Protein AF-A0A060UNV7-F1 (afdb_monomer_lite)

Sequence (120 aa):
MSKVFWTAQKTEGLTYAQCWARTRREFFESQDADPQRAAMALEMIGNLYAVEADICEQGLKGAKKQDVRLTKAKPLVEAFFTWVVDTGLLPSNPLSKALVYAHKRRAGLEVFMSDADVPI

Structure (mmCIF, N/CA/C/O backbone):
data_AF-A0A060UNV7-F1
#
_entry.id   AF-A0A060UNV7-F1
#
loop_
_atom_site.group_PDB
_atom_site.id
_atom_site.type_symbol
_atom_site.label_atom_id
_atom_site.label_alt_id
_atom_site.label_comp_id
_atom_site.label_asym_id
_atom_site.label_entity_id
_atom_site.label_seq_id
_atom_site.pdbx_PDB_ins_code
_atom_site.Cartn_x
_atom_site.Cartn_y
_atom_site.Cartn_z
_atom_site.occupancy
_atom_site.B_iso_or_equiv
_atom_site.auth_seq_id
_atom_site.auth_comp_id
_atom_site.auth_asym_id
_atom_site.auth_atom_id
_atom_site.pdbx_PDB_model_num
ATOM 1 N N . MET A 1 1 ? 33.759 31.007 17.366 1.00 38.56 1 MET A N 1
ATOM 2 C CA . MET A 1 1 ? 32.789 31.066 16.252 1.00 38.56 1 MET A CA 1
ATOM 3 C C . MET A 1 1 ? 32.327 29.644 15.969 1.00 38.56 1 MET A C 1
ATOM 5 O O . MET A 1 1 ? 33.106 28.855 15.455 1.00 38.56 1 MET A O 1
ATOM 9 N N . SER A 1 2 ? 31.124 29.291 16.423 1.00 37.22 2 SER A N 1
ATOM 10 C CA . SER A 1 2 ? 30.521 27.963 16.237 1.00 37.22 2 SER A CA 1
ATOM 11 C C . SER A 1 2 ? 30.034 27.748 14.806 1.00 37.22 2 SER A C 1
ATOM 13 O O . SER A 1 2 ? 29.567 28.703 14.189 1.00 37.22 2 SER A O 1
ATOM 15 N N . LYS A 1 3 ? 30.084 26.489 14.346 1.00 35.31 3 LYS A N 1
ATOM 16 C CA . LYS A 1 3 ? 29.186 25.811 13.378 1.00 35.31 3 LYS A CA 1
ATOM 17 C C . LYS A 1 3 ? 29.736 24.385 13.181 1.00 35.31 3 LYS A C 1
ATOM 19 O O . LYS A 1 3 ? 30.635 24.172 12.385 1.00 35.31 3 LYS A O 1
ATOM 24 N N . VAL A 1 4 ? 29.544 23.511 14.170 1.00 37.19 4 VAL A N 1
ATOM 25 C CA . VAL A 1 4 ? 28.446 22.524 14.273 1.00 37.19 4 VAL A CA 1
ATOM 26 C C . VAL A 1 4 ? 28.481 21.508 13.127 1.00 37.19 4 VAL A C 1
ATOM 28 O O . VAL A 1 4 ? 28.077 21.782 12.001 1.00 37.19 4 VAL A O 1
ATOM 31 N N . PHE A 1 5 ? 28.991 20.332 13.494 1.00 29.28 5 PHE A N 1
ATOM 32 C CA . PHE A 1 5 ? 28.942 19.056 12.796 1.00 29.28 5 PHE A CA 1
ATOM 33 C C . PHE A 1 5 ? 27.490 18.637 12.530 1.00 29.28 5 PHE A C 1
ATOM 35 O O . PHE A 1 5 ? 26.673 18.661 13.447 1.00 29.28 5 PHE A O 1
ATOM 42 N N . TRP A 1 6 ? 27.188 18.175 11.317 1.00 30.77 6 TRP A N 1
ATOM 43 C CA . TRP A 1 6 ? 25.974 17.402 11.043 1.00 30.77 6 TRP A CA 1
ATOM 44 C C . TRP A 1 6 ? 26.347 15.937 10.825 1.00 30.77 6 TRP A C 1
ATOM 46 O O . TRP A 1 6 ? 26.387 15.435 9.706 1.00 30.77 6 TRP A O 1
ATOM 56 N N . THR A 1 7 ? 26.624 15.234 11.919 1.00 35.47 7 THR A N 1
ATOM 57 C CA . THR A 1 7 ? 26.366 13.795 11.998 1.00 35.47 7 THR A CA 1
ATOM 58 C C . THR A 1 7 ? 24.854 13.652 12.134 1.00 35.47 7 THR A C 1
ATOM 60 O O . THR A 1 7 ? 24.284 14.058 13.146 1.00 35.47 7 THR A O 1
ATOM 63 N N . ALA A 1 8 ? 24.182 13.153 11.096 1.00 37.66 8 ALA A N 1
ATOM 64 C CA . ALA A 1 8 ? 22.742 12.930 11.142 1.00 37.66 8 ALA A CA 1
ATOM 65 C C . ALA A 1 8 ? 22.405 11.965 12.295 1.00 37.66 8 ALA A C 1
ATOM 67 O O . ALA A 1 8 ? 22.867 10.824 12.337 1.00 37.66 8 ALA A O 1
ATOM 68 N N . GLN A 1 9 ? 21.643 12.493 13.250 1.00 40.31 9 GLN A N 1
ATOM 69 C CA . GLN A 1 9 ? 21.178 11.854 14.474 1.00 40.31 9 GLN A CA 1
ATOM 70 C C . GLN A 1 9 ? 20.384 10.575 14.187 1.00 40.31 9 GLN A C 1
ATOM 72 O O . GLN A 1 9 ? 19.426 10.585 13.417 1.00 40.31 9 GLN A O 1
ATOM 77 N N . LYS A 1 10 ? 20.726 9.498 14.902 1.00 43.41 10 LYS A N 1
ATOM 78 C CA . LYS A 1 10 ? 19.754 8.469 15.284 1.00 43.41 10 LYS A CA 1
ATOM 79 C C . LYS A 1 10 ? 18.815 9.100 16.313 1.00 43.41 10 LYS A C 1
ATOM 81 O O . LYS A 1 10 ? 19.254 9.402 17.417 1.00 43.41 10 LYS A O 1
ATOM 86 N N . THR A 1 11 ? 17.554 9.308 15.959 1.00 44.69 11 THR A N 1
ATOM 87 C CA . THR A 1 11 ? 16.494 9.624 16.920 1.00 44.69 11 THR A CA 1
ATOM 88 C C . THR A 1 11 ? 15.863 8.321 17.405 1.00 44.69 11 THR A C 1
ATOM 90 O O . THR A 1 11 ? 15.140 7.641 16.679 1.00 44.69 11 THR A O 1
ATOM 93 N N . GLU A 1 12 ? 16.191 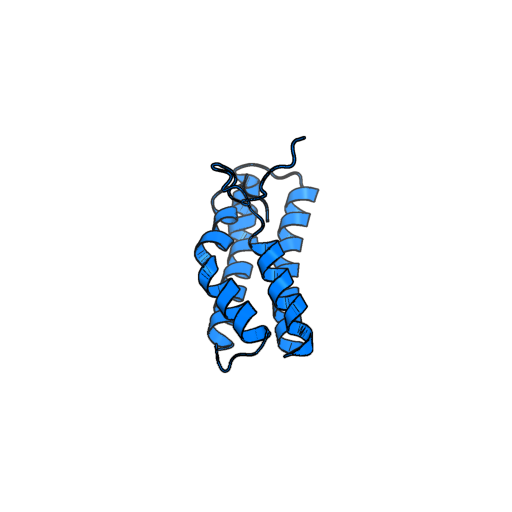7.950 18.640 1.00 46.44 12 GLU A N 1
ATOM 94 C CA . GLU A 1 12 ? 15.525 6.894 19.399 1.00 46.44 12 GLU A CA 1
ATOM 95 C C . GLU A 1 12 ? 14.053 7.280 19.641 1.00 46.44 12 GLU A C 1
ATOM 97 O O . GLU A 1 12 ? 13.767 8.382 20.103 1.00 46.44 12 GLU A O 1
ATOM 102 N N . GLY A 1 13 ? 13.117 6.383 19.310 1.00 36.19 13 GLY A N 1
ATOM 103 C CA . GLY A 1 13 ? 11.709 6.482 19.726 1.00 36.19 13 GLY A CA 1
ATOM 104 C C . GLY A 1 13 ? 10.671 6.861 18.661 1.00 36.19 13 GLY A C 1
ATOM 105 O O . GLY A 1 13 ? 9.486 6.859 18.977 1.00 36.19 13 GLY A O 1
ATOM 106 N N . LEU A 1 14 ? 11.058 7.134 17.408 1.00 39.56 14 LEU A N 1
ATOM 107 C CA . LEU A 1 14 ? 10.104 7.385 16.317 1.00 39.56 14 LEU A CA 1
ATOM 108 C C . LEU A 1 14 ? 10.162 6.255 15.278 1.00 39.56 14 LEU A C 1
ATOM 110 O O . LEU A 1 14 ? 10.980 6.271 14.356 1.00 39.56 14 LEU A O 1
ATOM 114 N N . THR A 1 15 ? 9.284 5.261 15.403 1.00 39.09 15 THR A N 1
ATOM 115 C CA . THR A 1 15 ? 9.036 4.317 14.307 1.00 39.09 15 THR A CA 1
ATOM 116 C C . THR A 1 15 ? 8.315 5.095 13.211 1.00 39.09 15 THR A C 1
ATOM 118 O O . THR A 1 15 ? 7.116 5.336 13.309 1.00 39.09 15 THR A O 1
ATOM 121 N N . TYR A 1 16 ? 9.039 5.569 12.194 1.00 44.69 16 TYR A N 1
ATOM 122 C CA . TYR A 1 16 ? 8.422 6.247 11.054 1.00 44.69 16 TYR A CA 1
ATOM 123 C C . TYR A 1 16 ? 7.424 5.298 10.379 1.00 44.69 16 TYR A C 1
ATOM 125 O O . TYR A 1 16 ? 7.805 4.438 9.586 1.00 44.69 16 TYR A O 1
ATOM 133 N N . ALA A 1 17 ? 6.136 5.496 10.649 1.00 48.78 17 ALA A N 1
ATOM 134 C CA . ALA A 1 17 ? 5.013 4.893 9.939 1.00 48.78 17 ALA A CA 1
ATOM 135 C C . ALA A 1 17 ? 4.840 5.544 8.549 1.00 48.78 17 ALA A C 1
ATOM 137 O O . ALA A 1 17 ? 3.802 6.082 8.192 1.00 48.78 17 ALA A O 1
ATOM 138 N N . GLN A 1 18 ? 5.930 5.556 7.780 1.00 60.03 18 GLN A N 1
ATOM 139 C CA . GLN A 1 18 ? 6.036 6.041 6.401 1.00 60.03 18 GLN A CA 1
ATOM 140 C C . GLN A 1 18 ? 6.437 4.892 5.461 1.00 60.03 18 GLN A C 1
ATOM 142 O O . GLN A 1 18 ? 7.004 5.111 4.390 1.00 60.03 18 GLN A O 1
ATOM 147 N N . CYS A 1 19 ? 6.179 3.641 5.859 1.00 79.06 19 CYS A N 1
ATOM 148 C CA . CYS A 1 19 ? 6.584 2.470 5.090 1.00 79.06 19 CYS A CA 1
ATOM 149 C C . CYS A 1 19 ? 5.800 2.361 3.774 1.00 79.06 19 CYS A C 1
ATOM 151 O O . CYS A 1 19 ? 6.425 2.117 2.742 1.00 79.06 19 CYS A O 1
ATOM 153 N N . TRP A 1 20 ? 4.482 2.604 3.770 1.00 92.62 20 TRP A N 1
ATOM 154 C CA . TRP A 1 20 ? 3.666 2.578 2.546 1.00 92.62 20 TRP A CA 1
ATOM 155 C C . TRP A 1 20 ? 3.922 3.790 1.653 1.00 92.62 20 TRP A C 1
ATOM 157 O O . TRP A 1 20 ? 4.180 3.612 0.465 1.00 92.62 20 TRP A O 1
ATOM 167 N N . ALA A 1 21 ? 3.990 4.998 2.223 1.00 91.06 21 ALA A N 1
ATOM 168 C CA . ALA A 1 21 ? 4.326 6.211 1.477 1.00 91.06 21 ALA A CA 1
ATOM 169 C C . ALA A 1 21 ? 5.691 6.104 0.773 1.00 91.06 21 ALA A C 1
ATOM 171 O O . ALA A 1 21 ? 5.820 6.426 -0.412 1.00 91.06 21 ALA A O 1
ATOM 172 N N . ARG A 1 22 ? 6.715 5.592 1.474 1.00 91.12 22 ARG A N 1
ATOM 173 C CA . ARG A 1 22 ? 8.030 5.363 0.867 1.00 91.12 22 ARG A CA 1
ATOM 174 C C . ARG A 1 22 ? 7.989 4.244 -0.168 1.00 91.12 22 ARG A C 1
ATOM 176 O O . ARG A 1 22 ? 8.551 4.426 -1.239 1.00 91.12 22 ARG A O 1
ATOM 183 N N . THR A 1 23 ? 7.298 3.140 0.108 1.00 93.88 23 THR A N 1
ATOM 184 C CA . THR A 1 23 ? 7.136 2.035 -0.854 1.00 93.88 23 THR A CA 1
ATOM 185 C C . THR A 1 23 ? 6.473 2.519 -2.145 1.00 93.88 23 THR A C 1
ATOM 187 O O . THR A 1 23 ? 6.996 2.269 -3.227 1.00 93.88 23 THR A O 1
ATOM 190 N N . ARG A 1 24 ? 5.398 3.311 -2.049 1.00 95.88 24 ARG A N 1
ATOM 191 C CA . ARG A 1 24 ? 4.731 3.955 -3.190 1.00 95.88 24 ARG A CA 1
ATOM 192 C C . ARG A 1 24 ? 5.693 4.813 -4.008 1.00 95.88 24 ARG A C 1
ATOM 194 O O . ARG A 1 24 ? 5.660 4.771 -5.234 1.00 95.88 24 ARG A O 1
ATOM 201 N N . ARG A 1 25 ? 6.556 5.582 -3.336 1.00 95.56 25 ARG A N 1
ATOM 202 C CA . ARG A 1 25 ? 7.559 6.422 -3.999 1.00 95.56 25 ARG A CA 1
ATOM 203 C C . ARG A 1 25 ? 8.567 5.598 -4.804 1.00 95.56 25 ARG A C 1
ATOM 205 O O . ARG A 1 25 ? 8.881 6.004 -5.915 1.00 95.56 25 ARG A O 1
ATOM 212 N N . GLU A 1 26 ? 9.024 4.453 -4.296 1.00 94.75 26 GLU A N 1
ATOM 213 C CA . GLU A 1 26 ? 9.934 3.573 -5.051 1.00 94.75 26 GLU A CA 1
ATOM 214 C C . GLU A 1 26 ? 9.288 3.095 -6.366 1.00 94.75 26 GLU A C 1
ATOM 216 O O . GLU A 1 26 ? 9.936 3.105 -7.409 1.00 94.75 26 GLU A O 1
ATOM 221 N N . PHE A 1 27 ? 7.993 2.746 -6.353 1.00 95.81 27 PHE A N 1
ATOM 222 C CA . PHE A 1 27 ? 7.276 2.371 -7.580 1.00 95.81 27 PHE A CA 1
ATOM 223 C C . PHE A 1 27 ? 7.061 3.558 -8.519 1.00 95.81 27 PHE A C 1
ATOM 225 O O . PHE A 1 27 ? 7.258 3.421 -9.725 1.00 95.81 27 PHE A O 1
ATOM 232 N N . PHE A 1 28 ? 6.731 4.733 -7.981 1.00 96.50 28 PHE A N 1
ATOM 233 C CA . PHE A 1 28 ? 6.609 5.958 -8.771 1.00 96.50 28 PHE A CA 1
ATOM 234 C C . PHE A 1 28 ? 7.918 6.308 -9.493 1.00 96.50 28 PHE A C 1
ATOM 236 O O . PHE A 1 28 ? 7.903 6.602 -10.685 1.00 96.50 28 PHE A O 1
ATOM 243 N N . GLU A 1 29 ? 9.055 6.226 -8.801 1.00 95.12 29 GLU A N 1
ATOM 244 C CA . GLU A 1 29 ? 10.387 6.471 -9.376 1.00 95.12 29 GLU A CA 1
ATOM 245 C C . GLU A 1 29 ? 10.817 5.372 -10.368 1.00 95.12 29 GLU A C 1
ATOM 247 O O . GLU A 1 29 ? 11.754 5.566 -11.138 1.00 95.12 29 GLU A O 1
ATOM 252 N N . SER A 1 30 ? 10.127 4.226 -10.387 1.00 94.25 30 SER A N 1
ATOM 253 C CA . SER A 1 30 ? 10.396 3.125 -11.317 1.00 94.25 30 SER A CA 1
ATOM 254 C C . SER A 1 30 ? 9.587 3.160 -12.618 1.00 94.25 30 SER A C 1
ATOM 256 O O . SER A 1 30 ? 9.808 2.305 -13.476 1.00 94.25 30 SER A O 1
ATOM 258 N N . GLN A 1 31 ? 8.681 4.131 -12.785 1.00 94.38 31 GLN A N 1
ATOM 259 C CA . GLN A 1 31 ? 7.779 4.204 -13.942 1.00 94.38 31 GLN A CA 1
ATOM 260 C C . GLN A 1 31 ? 8.519 4.210 -15.281 1.00 94.38 31 GLN A C 1
ATOM 262 O O . GLN A 1 31 ? 8.095 3.511 -16.190 1.00 94.38 31 GLN A O 1
ATOM 267 N N . ASP A 1 32 ? 9.653 4.905 -15.392 1.00 92.62 32 ASP A N 1
ATOM 268 C CA . ASP A 1 32 ? 10.428 4.951 -16.642 1.00 92.62 32 ASP A CA 1
ATOM 269 C C . ASP A 1 32 ? 11.022 3.587 -17.035 1.00 92.62 32 ASP A C 1
ATOM 271 O O . ASP A 1 32 ? 11.325 3.349 -18.203 1.00 92.62 32 ASP A O 1
ATOM 275 N N . ALA A 1 33 ? 11.210 2.684 -16.067 1.00 91.44 33 ALA A N 1
ATOM 276 C CA . ALA A 1 33 ? 11.785 1.364 -16.308 1.00 91.44 33 ALA A CA 1
ATOM 277 C C . ALA A 1 33 ? 10.742 0.340 -16.774 1.00 91.44 33 ALA A C 1
ATOM 279 O O . ALA A 1 33 ? 11.058 -0.524 -17.590 1.00 91.44 33 ALA A O 1
ATOM 280 N N . ASP A 1 34 ? 9.529 0.408 -16.224 1.00 92.06 34 ASP A N 1
ATOM 281 C CA . ASP A 1 34 ? 8.407 -0.472 -16.564 1.00 92.06 34 ASP A CA 1
ATOM 282 C C . ASP A 1 34 ? 7.086 0.219 -16.165 1.00 92.06 34 ASP A C 1
ATOM 284 O O . ASP A 1 34 ? 6.583 0.021 -15.051 1.00 92.06 34 ASP A O 1
ATOM 288 N N . PRO A 1 35 ? 6.524 1.066 -17.050 1.00 94.19 35 PRO A N 1
ATOM 289 C CA . PRO A 1 35 ? 5.352 1.876 -16.728 1.00 94.19 35 PRO A CA 1
ATOM 290 C C . PRO A 1 35 ? 4.136 1.032 -16.348 1.00 94.19 35 PRO A C 1
ATOM 292 O O . PRO A 1 35 ? 3.379 1.400 -15.453 1.00 94.19 35 PRO A O 1
ATOM 295 N N . GLN A 1 36 ? 3.963 -0.118 -17.006 1.00 94.75 36 GLN A N 1
ATOM 296 C CA . GLN A 1 36 ? 2.813 -0.998 -16.818 1.00 94.75 36 GLN A CA 1
ATOM 297 C C . GLN A 1 36 ? 2.802 -1.581 -15.402 1.00 94.75 36 GLN A C 1
ATOM 299 O O . GLN A 1 36 ? 1.802 -1.487 -14.689 1.00 94.75 36 GLN A O 1
ATOM 304 N N . ARG A 1 37 ? 3.924 -2.169 -14.970 1.00 94.50 37 ARG A N 1
ATOM 305 C CA . ARG A 1 37 ? 4.018 -2.784 -13.640 1.00 94.50 37 ARG A CA 1
ATOM 306 C C . ARG A 1 37 ? 4.114 -1.749 -12.527 1.00 94.50 37 ARG A C 1
ATOM 308 O O . ARG A 1 37 ? 3.559 -1.970 -11.453 1.00 94.50 37 ARG A O 1
ATOM 315 N N . ALA A 1 38 ? 4.770 -0.616 -12.774 1.00 95.88 38 ALA A N 1
ATOM 316 C CA . ALA A 1 38 ? 4.780 0.493 -11.827 1.00 95.88 38 ALA A CA 1
ATOM 317 C C . ALA A 1 38 ? 3.362 1.041 -11.597 1.00 95.88 38 ALA A C 1
ATOM 319 O O . ALA A 1 38 ? 2.961 1.214 -10.447 1.00 95.88 38 ALA A O 1
ATOM 320 N N . ALA A 1 39 ? 2.578 1.245 -12.662 1.00 97.12 39 ALA A N 1
ATOM 321 C CA . ALA A 1 39 ? 1.185 1.673 -12.555 1.00 97.12 39 ALA A CA 1
ATOM 322 C C . ALA A 1 39 ? 0.333 0.663 -11.774 1.00 97.12 39 ALA A C 1
ATOM 324 O O . ALA A 1 39 ? -0.403 1.065 -10.877 1.00 97.12 39 ALA A O 1
ATOM 325 N N . MET A 1 40 ? 0.502 -0.638 -12.037 1.00 97.50 40 MET A N 1
ATOM 326 C CA . MET A 1 40 ? -0.191 -1.696 -11.297 1.00 97.50 40 MET A CA 1
ATOM 327 C C . MET A 1 40 ? 0.119 -1.643 -9.792 1.00 97.50 40 MET A C 1
ATOM 329 O O . MET A 1 40 ? -0.796 -1.660 -8.972 1.00 97.50 40 MET A O 1
ATOM 333 N N . ALA A 1 41 ? 1.390 -1.496 -9.405 1.00 96.94 41 ALA A N 1
ATOM 334 C CA . ALA A 1 41 ? 1.760 -1.341 -7.996 1.00 96.94 41 ALA A CA 1
ATOM 335 C C . ALA A 1 41 ? 1.127 -0.092 -7.359 1.00 96.94 41 ALA A C 1
ATOM 337 O O . ALA A 1 41 ? 0.625 -0.146 -6.235 1.00 96.94 41 ALA A O 1
ATOM 338 N N . LEU A 1 42 ? 1.150 1.038 -8.074 1.00 98.00 42 LEU A N 1
ATOM 339 C CA . LEU A 1 42 ? 0.572 2.298 -7.604 1.00 98.00 42 LEU A CA 1
ATOM 340 C C . LEU A 1 42 ? -0.949 2.208 -7.435 1.00 98.00 42 LEU A C 1
ATOM 342 O O . LEU A 1 42 ? -1.470 2.772 -6.476 1.00 98.00 42 LEU A O 1
ATOM 346 N N . GLU A 1 43 ? -1.642 1.486 -8.313 1.00 98.38 43 GLU A N 1
ATOM 347 C CA . GLU A 1 43 ? -3.078 1.217 -8.212 1.00 98.38 43 GLU A CA 1
ATOM 348 C C . GLU A 1 43 ? -3.401 0.341 -6.995 1.00 98.38 43 GLU A C 1
ATOM 350 O O . GLU A 1 43 ? -4.261 0.697 -6.190 1.00 98.38 43 GLU A O 1
ATOM 355 N N . MET A 1 44 ? -2.662 -0.756 -6.791 1.00 98.31 44 MET A N 1
ATOM 356 C CA . MET A 1 44 ? -2.847 -1.631 -5.625 1.00 98.31 44 MET A CA 1
ATOM 357 C C . MET A 1 44 ? -2.649 -0.874 -4.303 1.00 98.31 44 MET A C 1
ATOM 359 O O . MET A 1 44 ? -3.443 -1.029 -3.374 1.00 98.31 44 MET A O 1
ATOM 363 N N . ILE A 1 45 ? -1.631 -0.008 -4.225 1.00 97.12 45 ILE A N 1
ATOM 364 C CA . ILE A 1 45 ? -1.406 0.865 -3.062 1.00 97.12 45 ILE A CA 1
ATOM 365 C C . ILE A 1 45 ? -2.500 1.943 -2.961 1.00 97.12 45 ILE A C 1
ATOM 367 O O . ILE A 1 45 ? -2.923 2.295 -1.861 1.00 97.12 45 ILE A O 1
ATOM 371 N N . GLY A 1 46 ? -2.992 2.458 -4.089 1.00 97.56 46 GLY A N 1
ATOM 372 C CA . GLY A 1 46 ? -4.107 3.405 -4.131 1.00 97.56 46 GLY A CA 1
ATOM 373 C C . GLY A 1 46 ? -5.387 2.832 -3.519 1.00 97.56 46 GLY A C 1
ATOM 374 O O . GLY A 1 46 ? -6.020 3.497 -2.701 1.00 97.56 46 GLY A O 1
ATOM 375 N N . ASN A 1 47 ? -5.714 1.575 -3.826 1.00 98.06 47 ASN A N 1
ATOM 376 C CA . ASN A 1 47 ? -6.856 0.869 -3.236 1.00 98.06 47 ASN A CA 1
ATOM 377 C C . ASN A 1 47 ? -6.724 0.727 -1.715 1.00 98.06 47 ASN A C 1
ATOM 379 O O . ASN A 1 47 ? -7.708 0.859 -0.990 1.00 98.06 47 ASN A O 1
ATOM 383 N N . LEU A 1 48 ? -5.504 0.513 -1.215 1.00 96.69 48 LEU A N 1
ATOM 384 C CA . LEU A 1 48 ? -5.245 0.495 0.222 1.00 96.69 48 LEU A CA 1
ATOM 385 C C . LEU A 1 48 ? -5.523 1.868 0.865 1.00 96.69 48 LEU A C 1
ATOM 387 O O . LEU A 1 48 ? -6.158 1.937 1.915 1.00 96.69 48 LEU A O 1
ATOM 391 N N . TYR A 1 49 ? -5.104 2.962 0.226 1.00 95.44 49 TYR A N 1
ATOM 392 C CA . TYR A 1 49 ? -5.394 4.315 0.714 1.00 95.44 49 TYR A CA 1
ATOM 393 C C . TYR A 1 49 ? -6.871 4.698 0.630 1.00 95.44 49 TYR A C 1
ATOM 395 O O . TYR A 1 49 ? -7.339 5.437 1.495 1.00 95.44 49 TYR A O 1
ATOM 403 N N . ALA A 1 50 ? -7.623 4.160 -0.330 1.00 97.75 50 ALA A N 1
ATOM 404 C CA . ALA A 1 50 ? -9.073 4.335 -0.370 1.00 97.75 50 ALA A CA 1
ATOM 405 C C . ALA A 1 50 ? -9.752 3.741 0.879 1.00 97.75 50 ALA A C 1
ATOM 407 O O . ALA A 1 50 ? -10.609 4.386 1.474 1.00 97.75 50 ALA A O 1
ATOM 408 N N . VAL A 1 51 ? -9.308 2.570 1.355 1.00 96.88 51 VAL A N 1
ATOM 409 C CA . VAL A 1 51 ? -9.833 1.980 2.602 1.00 96.88 51 VAL A CA 1
ATOM 410 C C . VAL A 1 51 ? -9.574 2.885 3.812 1.00 96.88 51 VAL A C 1
ATOM 412 O O . VAL A 1 51 ? -10.448 3.040 4.664 1.00 96.88 51 VAL A O 1
ATOM 415 N N . GLU A 1 52 ? -8.397 3.504 3.911 1.00 94.81 52 GLU A N 1
ATOM 416 C CA . GLU A 1 52 ? -8.109 4.430 5.017 1.00 94.81 52 GLU A CA 1
ATOM 417 C C . GLU A 1 52 ? -8.873 5.750 4.905 1.00 94.81 52 GLU A C 1
ATOM 419 O O . GLU A 1 52 ? -9.268 6.308 5.932 1.00 94.81 52 GLU A O 1
ATOM 424 N N . ALA A 1 53 ? -9.117 6.235 3.685 1.00 96.06 53 ALA A N 1
ATOM 425 C CA . ALA A 1 53 ? -9.990 7.379 3.456 1.00 96.06 53 ALA A CA 1
ATOM 426 C C . ALA A 1 53 ? -11.413 7.076 3.955 1.00 96.06 53 ALA A C 1
ATOM 428 O O . ALA A 1 53 ? -11.923 7.825 4.786 1.00 96.06 53 ALA A O 1
ATOM 429 N N . ASP A 1 54 ? -11.986 5.925 3.586 1.00 97.00 54 ASP A N 1
ATOM 430 C CA . ASP A 1 54 ? -13.304 5.478 4.059 1.00 97.00 54 ASP A CA 1
ATOM 431 C C . ASP A 1 54 ? -13.375 5.380 5.594 1.00 97.00 54 ASP A C 1
ATOM 433 O O . ASP A 1 54 ? -14.383 5.742 6.207 1.00 97.00 54 ASP A O 1
ATOM 437 N N . ILE A 1 55 ? -12.320 4.861 6.236 1.00 96.25 55 ILE A N 1
ATOM 438 C CA . ILE A 1 55 ? -12.202 4.781 7.703 1.00 96.25 55 ILE A CA 1
ATOM 439 C C . ILE A 1 55 ? -12.238 6.183 8.321 1.00 96.25 55 ILE A C 1
ATOM 441 O O . ILE A 1 55 ? -12.906 6.388 9.341 1.00 96.25 55 ILE A O 1
ATOM 445 N N . CYS A 1 56 ? -11.509 7.130 7.722 1.00 94.94 56 CYS A N 1
ATOM 446 C CA . CYS A 1 56 ? -11.423 8.514 8.174 1.00 94.94 56 CYS A CA 1
ATOM 447 C C . CYS A 1 56 ? -12.767 9.237 8.026 1.00 94.94 56 CYS A C 1
ATOM 449 O O . CYS A 1 56 ? -13.239 9.847 8.986 1.00 94.94 56 CYS A O 1
ATOM 451 N N . GLU A 1 57 ? -13.419 9.102 6.869 1.00 97.06 57 GLU A N 1
ATOM 452 C CA . GLU A 1 57 ? -14.732 9.692 6.578 1.00 97.06 57 GLU A CA 1
ATOM 453 C C . GLU A 1 57 ? -15.817 9.192 7.538 1.00 97.06 57 GLU A C 1
ATOM 455 O O . GLU A 1 57 ? -16.643 9.968 8.016 1.00 97.06 57 GLU A O 1
ATOM 460 N N . GLN A 1 58 ? -15.775 7.908 7.897 1.00 96.62 58 GLN A N 1
ATOM 461 C CA . GLN A 1 58 ? -16.681 7.312 8.883 1.00 96.62 58 GLN A CA 1
ATOM 462 C C . GLN A 1 58 ? -16.282 7.602 10.342 1.00 96.62 58 GLN A C 1
ATOM 464 O O . GLN A 1 58 ? -17.002 7.220 11.268 1.00 96.62 58 GLN A O 1
ATOM 469 N N . GLY A 1 59 ? -15.130 8.237 10.577 1.00 96.31 59 GLY A N 1
ATOM 470 C CA . GLY A 1 59 ? -14.628 8.556 11.913 1.00 96.31 59 GLY A CA 1
ATOM 471 C C . GLY A 1 59 ? -14.319 7.326 12.776 1.00 96.31 59 GLY A C 1
ATOM 472 O O . GLY A 1 59 ? -14.416 7.398 14.006 1.00 96.31 59 GLY A O 1
ATOM 473 N N . LEU A 1 60 ? -13.977 6.187 12.163 1.00 96.00 60 LEU A N 1
ATOM 474 C CA . LEU A 1 60 ? -13.734 4.935 12.883 1.00 96.00 60 LEU A CA 1
ATOM 475 C C . LEU A 1 60 ? -12.412 4.987 13.660 1.00 96.00 60 LEU A C 1
ATOM 477 O O . LEU A 1 60 ? -11.388 5.462 13.171 1.00 96.00 60 LEU A O 1
ATOM 481 N N . LYS A 1 61 ? -12.422 4.458 14.889 1.00 94.31 61 LYS A N 1
ATOM 482 C CA . LYS A 1 61 ? -11.270 4.445 15.807 1.00 94.31 61 LYS A CA 1
ATOM 483 C C . LYS A 1 61 ? -11.164 3.113 16.550 1.00 94.31 61 LYS A C 1
ATOM 485 O O . LYS A 1 61 ? -12.137 2.354 16.603 1.00 94.31 61 LYS A O 1
ATOM 490 N N . GLY A 1 62 ? -9.992 2.849 17.133 1.00 94.31 62 GLY A N 1
ATOM 491 C CA . GLY A 1 62 ? -9.727 1.665 17.956 1.00 94.31 62 GLY A CA 1
ATOM 492 C C . GLY A 1 62 ? -10.132 0.362 17.261 1.00 94.31 62 GLY A C 1
ATOM 493 O O . GLY A 1 62 ? -9.848 0.166 16.079 1.00 94.31 62 GLY A O 1
ATOM 494 N N . ALA A 1 63 ? -10.865 -0.496 17.974 1.00 94.44 63 ALA A N 1
ATOM 495 C CA . ALA A 1 63 ? -11.284 -1.808 17.478 1.00 94.44 63 ALA A CA 1
ATOM 496 C C . ALA A 1 63 ? -12.095 -1.756 16.169 1.00 94.44 63 ALA A C 1
ATOM 498 O O . ALA A 1 63 ? -11.927 -2.623 15.320 1.00 94.44 63 ALA A O 1
ATOM 499 N N . LYS A 1 64 ? -12.929 -0.725 15.951 1.00 95.75 64 LYS A N 1
ATOM 500 C CA . LYS A 1 64 ? -13.706 -0.598 14.700 1.00 95.75 64 LYS A CA 1
ATOM 501 C C . LYS A 1 64 ? -12.811 -0.318 13.496 1.00 95.75 64 LYS A C 1
ATOM 503 O O . LYS A 1 64 ? -13.023 -0.869 12.423 1.00 95.75 64 LYS A O 1
ATOM 508 N N . LYS A 1 65 ? -11.799 0.533 13.679 1.00 96.25 65 LYS A N 1
ATOM 509 C CA . LYS A 1 65 ? -10.789 0.801 12.649 1.00 96.25 65 LYS A CA 1
ATOM 510 C C . LYS A 1 65 ? -9.993 -0.467 12.337 1.00 96.25 65 LYS A C 1
ATOM 512 O O . LYS A 1 65 ? -9.778 -0.783 11.172 1.00 96.25 65 LYS A O 1
ATOM 517 N N . GLN A 1 66 ? -9.599 -1.201 13.376 1.00 95.06 66 GLN A N 1
ATOM 518 C CA . GLN A 1 66 ? -8.873 -2.459 13.232 1.00 95.06 66 GLN A CA 1
ATOM 519 C C . GLN A 1 66 ? -9.687 -3.519 12.479 1.00 95.06 66 GLN A C 1
ATOM 521 O O . GLN A 1 66 ? -9.157 -4.160 11.578 1.00 95.06 66 GLN A O 1
ATOM 526 N N . ASP A 1 67 ? -10.976 -3.657 12.787 1.00 95.94 67 ASP A N 1
ATOM 527 C CA . ASP A 1 67 ? -11.874 -4.584 12.096 1.00 95.94 67 ASP A CA 1
ATOM 528 C C . ASP A 1 67 ? -11.974 -4.274 10.594 1.00 95.94 67 ASP A C 1
ATOM 530 O O . ASP A 1 67 ? -11.790 -5.158 9.756 1.00 95.94 67 ASP A O 1
ATOM 534 N N . VAL A 1 68 ? -12.138 -2.998 10.223 1.00 96.88 68 VAL A N 1
ATOM 535 C CA . VAL A 1 68 ? -12.141 -2.594 8.806 1.00 96.88 68 VAL A CA 1
ATOM 536 C C . VAL A 1 68 ? -10.791 -2.861 8.138 1.00 96.88 68 VAL A C 1
ATOM 538 O O . VAL A 1 68 ? -10.753 -3.353 7.010 1.00 96.88 68 VAL A O 1
ATOM 541 N N . ARG A 1 69 ? -9.669 -2.603 8.818 1.00 96.81 69 ARG A N 1
ATOM 542 C CA . ARG A 1 69 ? -8.338 -2.933 8.282 1.00 96.81 69 ARG A CA 1
ATOM 543 C C . ARG A 1 69 ? -8.185 -4.439 8.044 1.00 96.81 69 ARG A C 1
ATOM 545 O O . ARG A 1 69 ? -7.727 -4.842 6.979 1.00 96.81 69 ARG A O 1
ATOM 552 N N . LEU A 1 70 ? -8.612 -5.280 8.982 1.00 96.12 70 LEU A N 1
ATOM 553 C CA . LEU A 1 70 ? -8.513 -6.736 8.848 1.00 96.12 70 LEU A CA 1
ATOM 554 C C . LEU A 1 70 ? -9.458 -7.311 7.787 1.00 96.12 70 LEU A C 1
ATOM 556 O O . LEU A 1 70 ? -9.105 -8.293 7.139 1.00 96.12 70 LEU A O 1
ATOM 560 N N . THR A 1 71 ? -10.632 -6.713 7.593 1.00 97.00 71 THR A N 1
ATOM 561 C CA . THR A 1 71 ? -11.633 -7.199 6.629 1.00 97.00 71 THR A CA 1
ATOM 562 C C . THR A 1 71 ? -11.418 -6.657 5.217 1.0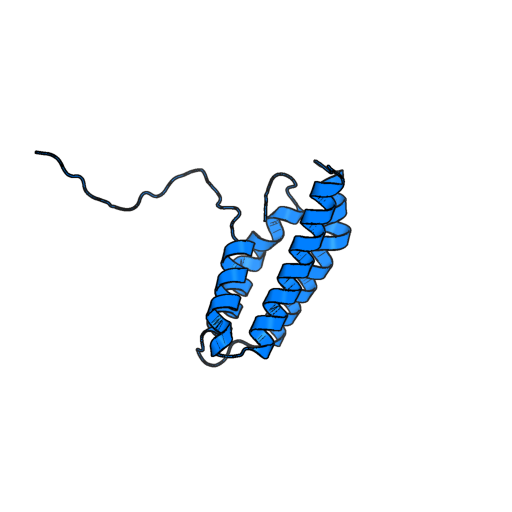0 97.00 71 THR A C 1
ATOM 564 O O . THR A 1 71 ? -11.641 -7.387 4.253 1.00 97.00 71 THR A O 1
ATOM 567 N N . LYS A 1 72 ? -10.967 -5.403 5.072 1.00 97.44 72 LYS A N 1
ATOM 568 C CA . LYS A 1 72 ? -10.820 -4.728 3.771 1.00 97.44 72 LYS A CA 1
ATOM 569 C C . LYS A 1 72 ? -9.373 -4.498 3.347 1.00 97.44 72 LYS A C 1
ATOM 571 O O . LYS A 1 72 ? -9.042 -4.750 2.195 1.00 97.44 72 LYS A O 1
ATOM 576 N N . ALA A 1 73 ? -8.507 -4.021 4.242 1.00 96.75 73 ALA A N 1
ATOM 577 C CA . ALA A 1 73 ? -7.125 -3.687 3.881 1.00 96.75 73 ALA A CA 1
ATOM 578 C C . ALA A 1 73 ? -6.237 -4.936 3.762 1.00 96.75 73 ALA A C 1
ATOM 580 O O . ALA A 1 73 ? -5.445 -5.044 2.829 1.00 96.75 73 ALA A O 1
ATOM 581 N N . LYS A 1 74 ? -6.401 -5.910 4.664 1.00 96.69 74 LYS A N 1
ATOM 582 C CA . LYS A 1 74 ? -5.629 -7.159 4.674 1.00 96.69 74 LYS A CA 1
ATOM 583 C C . LYS A 1 74 ? -5.620 -7.912 3.336 1.00 96.69 74 LYS A C 1
ATOM 585 O O . LYS A 1 74 ? -4.519 -8.173 2.853 1.00 96.69 74 LYS A O 1
ATOM 590 N N . PRO A 1 75 ? -6.764 -8.224 2.694 1.00 98.00 75 PRO A N 1
ATOM 591 C CA . PRO A 1 75 ? -6.738 -8.929 1.412 1.00 98.00 75 PRO A CA 1
ATOM 592 C C . PRO A 1 75 ? -6.028 -8.132 0.304 1.00 98.00 75 PRO A C 1
ATOM 594 O O . PRO A 1 75 ? -5.393 -8.730 -0.562 1.00 98.00 75 PRO A O 1
ATOM 597 N N . LEU A 1 76 ? -6.068 -6.793 0.341 1.00 98.12 76 LEU A N 1
ATOM 598 C CA . LEU A 1 76 ? -5.343 -5.944 -0.615 1.00 98.12 76 LEU A CA 1
ATOM 599 C C . LEU A 1 76 ? -3.828 -6.019 -0.401 1.00 98.12 76 LEU A C 1
ATOM 601 O O . LEU A 1 76 ? -3.068 -6.134 -1.361 1.00 98.12 76 LEU A O 1
ATOM 605 N N . VAL A 1 77 ? -3.391 -5.988 0.859 1.00 96.94 77 VAL A N 1
ATOM 606 C CA . VAL A 1 77 ? -1.977 -6.127 1.231 1.00 96.94 77 VAL A CA 1
ATOM 607 C C . VAL A 1 77 ? -1.450 -7.511 0.848 1.00 96.94 77 VAL A C 1
ATOM 609 O O . VAL A 1 77 ? -0.368 -7.621 0.273 1.00 96.94 77 VAL A O 1
ATOM 612 N N . GLU A 1 78 ? -2.221 -8.566 1.107 1.00 97.56 78 GLU A N 1
ATOM 613 C CA . GLU A 1 78 ? -1.876 -9.930 0.701 1.00 97.56 78 GLU A CA 1
ATOM 614 C C . GLU A 1 78 ? -1.765 -10.050 -0.822 1.00 97.56 78 GLU A C 1
ATOM 616 O O . GLU A 1 78 ? -0.757 -10.557 -1.313 1.00 97.56 78 GLU A O 1
ATOM 621 N N . ALA A 1 79 ? -2.734 -9.516 -1.572 1.00 98.00 79 ALA A N 1
ATOM 622 C CA . ALA A 1 79 ? -2.686 -9.493 -3.032 1.00 98.00 79 ALA A CA 1
ATOM 623 C C . ALA A 1 79 ? -1.454 -8.741 -3.555 1.00 98.00 79 ALA A C 1
ATOM 625 O O . ALA A 1 79 ? -0.780 -9.223 -4.466 1.00 98.00 79 ALA A O 1
ATOM 626 N N . PHE A 1 80 ? -1.118 -7.595 -2.954 1.00 97.56 80 PHE A N 1
ATOM 627 C CA . PHE A 1 80 ? 0.083 -6.833 -3.291 1.00 97.56 80 PHE A CA 1
ATOM 628 C C . PHE A 1 80 ? 1.355 -7.657 -3.085 1.00 97.56 80 PHE A C 1
ATOM 630 O O . PHE A 1 80 ? 2.195 -7.715 -3.980 1.00 97.56 80 PHE A O 1
ATOM 637 N N . PHE A 1 81 ? 1.504 -8.342 -1.949 1.00 96.19 81 PHE A N 1
ATOM 638 C CA . PHE A 1 81 ? 2.704 -9.144 -1.702 1.00 96.19 81 PHE A CA 1
ATOM 639 C C . PHE A 1 81 ? 2.779 -10.417 -2.541 1.00 96.19 81 PHE A C 1
ATOM 641 O O . PHE A 1 81 ? 3.883 -10.794 -2.930 1.00 96.19 81 PHE A O 1
ATOM 648 N N . THR A 1 82 ? 1.646 -11.043 -2.860 1.00 96.69 82 THR A N 1
ATOM 649 C CA . THR A 1 82 ? 1.595 -12.128 -3.850 1.00 96.69 82 THR A CA 1
ATOM 650 C C . THR A 1 82 ? 2.108 -11.628 -5.198 1.00 96.69 82 THR A C 1
ATOM 652 O O . THR A 1 82 ? 3.058 -12.184 -5.741 1.00 96.69 82 THR A O 1
ATOM 655 N N . TRP A 1 83 ? 1.586 -10.494 -5.674 1.00 96.31 83 TRP A N 1
ATOM 656 C CA . TRP A 1 83 ? 2.035 -9.883 -6.924 1.00 96.31 83 TRP A CA 1
ATOM 657 C C . TRP A 1 83 ? 3.526 -9.507 -6.911 1.00 96.31 83 TRP A C 1
ATOM 659 O O . TRP A 1 83 ? 4.225 -9.731 -7.901 1.00 96.31 83 TRP A O 1
ATOM 669 N N . VAL A 1 84 ? 4.046 -8.978 -5.796 1.00 94.25 84 VAL A N 1
ATOM 670 C CA . VAL A 1 84 ? 5.477 -8.650 -5.648 1.00 94.25 84 VAL A CA 1
ATOM 671 C C . VAL A 1 84 ? 6.359 -9.891 -5.818 1.00 94.25 84 VAL A C 1
ATOM 673 O O . VAL A 1 84 ? 7.412 -9.803 -6.450 1.00 94.25 84 VAL A O 1
ATOM 676 N N . VAL A 1 85 ? 5.950 -11.032 -5.258 1.00 92.31 85 VAL A N 1
ATOM 677 C CA . VAL A 1 85 ? 6.685 -12.300 -5.380 1.00 92.31 85 VAL A CA 1
ATOM 678 C C . VAL A 1 85 ? 6.591 -12.844 -6.807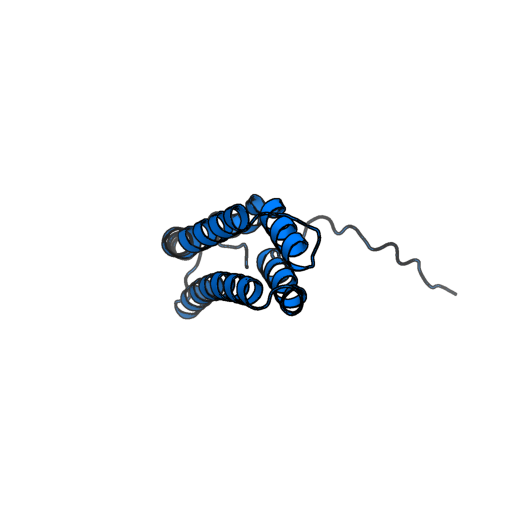 1.00 92.31 85 VAL A C 1
ATOM 680 O O . VAL A 1 85 ? 7.620 -13.188 -7.390 1.00 92.31 85 VAL A O 1
ATOM 683 N N . ASP A 1 86 ? 5.392 -12.846 -7.390 1.00 91.56 86 ASP A N 1
ATOM 684 C CA . ASP A 1 86 ? 5.126 -13.394 -8.727 1.00 91.56 86 ASP A CA 1
ATOM 685 C C . ASP A 1 86 ? 5.799 -12.596 -9.850 1.00 91.56 86 ASP A C 1
ATOM 687 O O . ASP A 1 86 ? 6.192 -13.153 -10.876 1.00 91.56 86 ASP A O 1
ATOM 691 N N . THR A 1 87 ? 5.973 -11.286 -9.662 1.00 87.62 87 THR A N 1
ATOM 692 C CA . THR A 1 87 ? 6.581 -10.404 -10.670 1.00 87.62 87 THR A CA 1
ATOM 693 C C . THR A 1 87 ? 8.071 -10.703 -10.900 1.00 87.62 87 THR A C 1
ATOM 695 O O . THR A 1 87 ? 8.595 -10.418 -11.979 1.00 87.62 87 THR A O 1
ATOM 698 N N . GLY A 1 88 ? 8.749 -11.336 -9.937 1.00 73.88 88 GLY A N 1
ATOM 699 C CA . GLY A 1 88 ? 10.151 -11.743 -10.059 1.00 73.88 88 GLY A CA 1
ATOM 700 C C . GLY A 1 88 ? 11.165 -10.598 -9.888 1.00 73.88 88 GLY A C 1
ATOM 701 O O . GLY A 1 88 ? 10.880 -9.423 -10.103 1.00 73.88 88 GLY A O 1
ATOM 702 N N . LEU A 1 89 ? 12.389 -10.946 -9.466 1.00 66.38 89 LEU A N 1
ATOM 703 C CA . LEU A 1 89 ? 13.423 -10.002 -9.000 1.00 66.38 89 LEU A CA 1
ATOM 704 C C . LEU A 1 89 ? 14.677 -9.938 -9.909 1.00 66.38 89 LEU A C 1
ATOM 706 O O . LEU A 1 89 ? 15.798 -9.876 -9.402 1.00 66.38 89 LEU A O 1
ATOM 710 N N . LEU A 1 90 ? 14.538 -9.981 -11.243 1.00 61.81 90 LEU A N 1
ATOM 711 C CA . LEU A 1 90 ? 15.678 -10.096 -12.182 1.00 61.81 90 LEU A CA 1
ATOM 712 C C . LEU A 1 90 ? 15.517 -9.251 -13.468 1.00 61.81 90 LEU A C 1
ATOM 714 O O . LEU A 1 90 ? 14.405 -9.201 -13.990 1.00 61.81 90 LEU A O 1
ATOM 718 N N . PRO A 1 91 ? 16.607 -8.723 -14.084 1.00 68.06 91 PRO A N 1
ATOM 719 C CA . PRO A 1 91 ? 17.834 -8.165 -13.501 1.00 68.06 91 PRO A CA 1
ATOM 720 C C . PRO A 1 91 ? 17.645 -6.695 -13.058 1.00 68.06 91 PRO A C 1
ATOM 722 O O . PRO A 1 91 ? 16.624 -6.075 -13.333 1.00 68.06 91 PRO A O 1
ATOM 725 N N . SER A 1 92 ? 18.653 -6.145 -12.363 1.00 72.25 92 SER A N 1
ATOM 726 C CA . SER A 1 92 ? 18.664 -4.830 -11.688 1.00 72.25 92 SER A CA 1
ATOM 727 C C . SER A 1 92 ? 18.197 -3.653 -12.563 1.00 72.25 92 SER A C 1
ATOM 729 O O . SER A 1 92 ? 18.997 -2.964 -13.194 1.00 72.25 92 SER A O 1
ATOM 731 N N . ASN A 1 93 ? 16.897 -3.382 -12.548 1.00 84.12 93 ASN A N 1
ATOM 732 C CA . ASN A 1 93 ? 16.285 -2.142 -13.014 1.00 84.12 93 ASN A CA 1
ATOM 733 C C . ASN A 1 93 ? 15.594 -1.424 -11.829 1.00 84.12 93 ASN A C 1
ATOM 735 O O . ASN A 1 93 ? 15.421 -2.025 -10.759 1.00 84.12 93 ASN A O 1
ATOM 739 N N . PRO A 1 94 ? 15.220 -0.141 -11.958 1.00 91.12 94 PRO A N 1
ATOM 740 C CA . PRO A 1 94 ? 14.513 0.583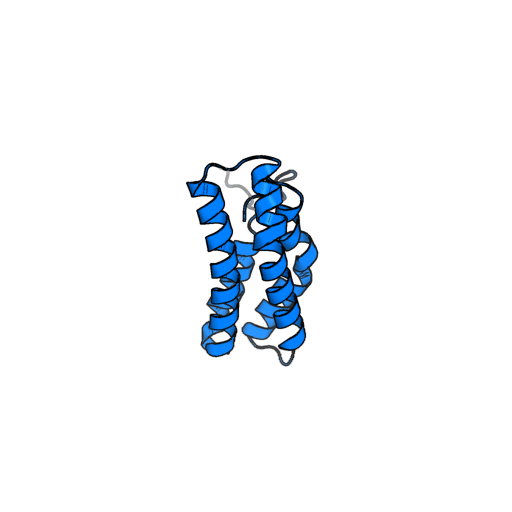 -10.900 1.00 91.12 94 PRO A CA 1
ATOM 741 C C . PRO A 1 94 ? 13.292 -0.158 -10.324 1.00 91.12 94 PRO A C 1
ATOM 743 O O . PRO A 1 94 ? 13.128 -0.174 -9.106 1.00 91.12 94 PRO A O 1
ATOM 746 N N . LEU A 1 95 ? 12.503 -0.858 -11.151 1.00 91.88 95 LEU A N 1
ATOM 747 C CA . LEU A 1 95 ? 11.348 -1.634 -10.680 1.00 91.88 95 LEU A CA 1
ATOM 748 C C . LEU A 1 95 ? 11.773 -2.787 -9.761 1.00 91.88 95 LEU A C 1
ATOM 750 O O . LEU A 1 95 ? 11.223 -2.953 -8.677 1.00 91.88 95 LEU A O 1
ATOM 754 N N . SER A 1 96 ? 12.784 -3.564 -10.151 1.00 91.56 96 SER A N 1
ATOM 755 C CA . SER A 1 96 ? 13.301 -4.668 -9.337 1.00 91.56 96 SER A CA 1
ATOM 756 C C . SER A 1 96 ? 13.793 -4.177 -7.970 1.00 91.56 96 SER A C 1
ATOM 758 O O . SER A 1 96 ? 13.580 -4.849 -6.963 1.00 91.56 96 SER A O 1
ATOM 760 N N . LYS A 1 97 ? 14.361 -2.962 -7.890 1.00 91.12 97 LYS A N 1
ATOM 761 C CA . LYS A 1 97 ? 14.730 -2.335 -6.611 1.00 91.12 97 LYS A CA 1
ATOM 762 C C . LYS A 1 97 ? 13.497 -2.016 -5.765 1.00 91.12 97 LYS A C 1
ATOM 764 O O . LYS A 1 97 ? 13.521 -2.317 -4.573 1.00 91.12 97 LYS A O 1
ATOM 769 N N . ALA A 1 98 ? 12.433 -1.483 -6.367 1.00 93.69 98 ALA A N 1
ATOM 770 C CA . ALA A 1 98 ? 11.167 -1.220 -5.682 1.00 93.69 98 ALA A CA 1
ATOM 771 C C . ALA A 1 98 ? 10.510 -2.514 -5.162 1.00 93.69 98 ALA A C 1
ATOM 773 O O . ALA A 1 98 ? 10.110 -2.581 -3.998 1.00 93.69 98 ALA A O 1
ATOM 774 N N . LEU A 1 99 ? 10.495 -3.581 -5.969 1.00 94.12 99 LEU A N 1
ATOM 775 C CA . LEU A 1 99 ? 9.987 -4.902 -5.578 1.00 94.12 99 LEU A CA 1
ATOM 776 C C . LEU A 1 99 ? 10.786 -5.496 -4.408 1.00 94.12 99 LEU A C 1
ATOM 778 O O . LEU A 1 99 ? 10.203 -5.891 -3.398 1.00 94.12 99 LEU A O 1
ATOM 782 N N . VAL A 1 100 ? 12.126 -5.487 -4.481 1.00 92.38 100 VAL A N 1
ATOM 783 C CA . VAL A 1 100 ? 12.990 -5.914 -3.363 1.00 92.38 100 VAL A CA 1
ATOM 784 C C . VAL A 1 100 ? 12.746 -5.052 -2.122 1.00 92.38 100 VAL A C 1
ATOM 786 O O . VAL A 1 100 ? 12.722 -5.572 -1.002 1.00 92.38 100 VAL A O 1
ATOM 789 N N . TYR A 1 101 ? 12.589 -3.737 -2.296 1.00 92.12 101 TYR A N 1
ATOM 790 C CA . TYR A 1 101 ? 12.354 -2.799 -1.202 1.00 92.12 101 TYR A CA 1
ATOM 791 C C . TYR A 1 101 ? 11.065 -3.130 -0.449 1.00 92.12 101 TYR A C 1
ATOM 793 O O . TYR A 1 101 ? 11.102 -3.207 0.785 1.00 92.12 101 TYR A O 1
ATOM 801 N N . ALA A 1 102 ? 9.973 -3.348 -1.188 1.00 93.31 102 ALA A N 1
AT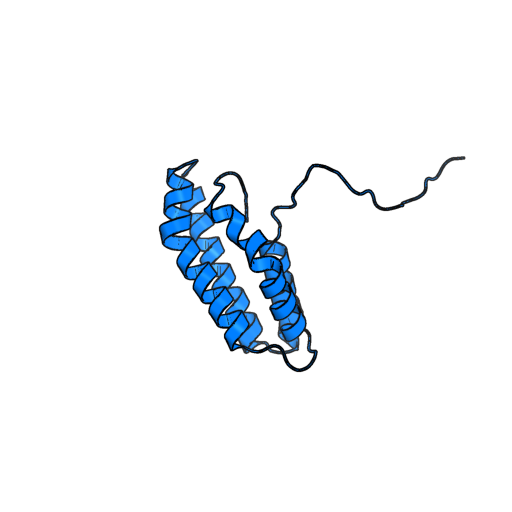OM 802 C CA . ALA A 1 102 ? 8.668 -3.724 -0.661 1.00 93.31 102 ALA A CA 1
ATOM 803 C C . ALA A 1 102 ? 8.728 -5.094 0.026 1.00 93.31 102 ALA A C 1
ATOM 805 O O . ALA A 1 102 ? 8.384 -5.211 1.202 1.00 93.31 102 ALA A O 1
ATOM 806 N N . HIS A 1 103 ? 9.259 -6.111 -0.662 1.00 92.38 103 HIS A N 1
ATOM 807 C CA . HIS A 1 103 ? 9.361 -7.479 -0.149 1.00 92.38 103 HIS A CA 1
ATOM 808 C C . HIS A 1 103 ? 10.092 -7.541 1.201 1.00 92.38 103 HIS A C 1
ATOM 810 O O . HIS A 1 103 ? 9.599 -8.131 2.161 1.00 92.38 103 HIS A O 1
ATOM 816 N N . LYS A 1 104 ? 11.242 -6.862 1.322 1.00 91.44 104 LYS A N 1
ATOM 817 C CA . LYS A 1 104 ? 12.030 -6.819 2.570 1.00 91.44 104 LYS A CA 1
ATOM 818 C C . LYS A 1 104 ? 11.314 -6.137 3.740 1.00 91.44 104 LYS A C 1
ATOM 820 O O . LYS A 1 104 ? 11.768 -6.259 4.873 1.00 91.44 104 LYS A O 1
ATOM 825 N N . ARG A 1 105 ? 10.240 -5.390 3.480 1.00 90.69 105 ARG A N 1
ATOM 826 C CA . ARG A 1 105 ? 9.519 -4.588 4.477 1.00 90.69 105 ARG A CA 1
ATOM 827 C C . ARG A 1 105 ? 8.128 -5.104 4.782 1.00 90.69 105 ARG A C 1
ATOM 829 O O . ARG A 1 105 ? 7.439 -4.455 5.561 1.00 90.69 105 ARG A O 1
ATOM 836 N N . ARG A 1 106 ? 7.741 -6.265 4.247 1.00 92.56 106 ARG A N 1
ATOM 837 C CA . ARG A 1 106 ? 6.415 -6.854 4.456 1.00 92.56 106 ARG A CA 1
ATOM 838 C C . ARG A 1 106 ? 5.961 -6.809 5.914 1.00 92.56 106 ARG A C 1
ATOM 840 O O . ARG A 1 106 ? 4.947 -6.193 6.204 1.00 92.56 106 ARG A O 1
ATOM 847 N N . ALA A 1 107 ? 6.771 -7.334 6.831 1.00 89.62 107 ALA A N 1
ATOM 848 C CA . ALA A 1 107 ? 6.433 -7.346 8.254 1.00 89.62 107 ALA A CA 1
ATOM 849 C C . ALA A 1 107 ? 6.146 -5.942 8.825 1.00 89.62 107 ALA A C 1
ATOM 851 O O . ALA A 1 107 ? 5.222 -5.783 9.611 1.00 89.62 107 ALA A O 1
ATOM 852 N N . GLY A 1 108 ? 6.900 -4.916 8.408 1.00 88.75 108 GLY A N 1
ATOM 853 C CA . GLY A 1 108 ? 6.674 -3.527 8.827 1.00 88.75 108 GLY A CA 1
ATOM 854 C C . GLY A 1 108 ? 5.459 -2.882 8.152 1.00 88.75 108 GLY A C 1
ATOM 855 O O . GLY A 1 108 ? 4.754 -2.088 8.766 1.00 88.75 108 GLY A O 1
ATOM 856 N N . LEU A 1 109 ? 5.197 -3.250 6.898 1.00 90.50 109 LEU A N 1
ATOM 857 C CA . LEU A 1 109 ? 4.053 -2.789 6.114 1.00 90.50 109 LEU A CA 1
ATOM 858 C C . LEU A 1 109 ? 2.730 -3.393 6.599 1.00 90.50 109 LEU A C 1
ATOM 860 O O . LEU A 1 109 ? 1.684 -2.816 6.337 1.00 90.50 109 LEU A O 1
ATOM 864 N N . GLU A 1 110 ? 2.761 -4.506 7.329 1.00 92.00 110 GLU A N 1
ATOM 865 C CA . GLU A 1 110 ? 1.570 -5.168 7.871 1.00 92.00 110 GLU A CA 1
ATOM 866 C C . GLU A 1 110 ? 1.184 -4.687 9.289 1.00 92.00 110 GLU A C 1
ATOM 868 O O . GLU A 1 110 ? 0.064 -4.938 9.731 1.00 92.00 110 GLU A O 1
ATOM 873 N N . VAL A 1 111 ? 2.053 -3.938 9.990 1.00 90.62 111 VAL A N 1
ATOM 874 C CA . VAL A 1 111 ? 1.852 -3.535 11.404 1.00 90.62 111 VAL A CA 1
ATOM 875 C C . VAL A 1 111 ? 0.559 -2.750 11.626 1.00 90.62 111 VAL A C 1
ATOM 877 O O . VAL A 1 111 ? -0.136 -2.982 12.614 1.00 90.62 111 VAL A O 1
ATOM 880 N N . PHE A 1 112 ? 0.197 -1.858 10.700 1.00 90.00 112 PHE A N 1
ATOM 881 C CA . PHE A 1 112 ? -1.008 -1.029 10.821 1.00 90.00 112 PHE A CA 1
ATOM 882 C C . PHE A 1 112 ? -2.304 -1.851 10.935 1.00 90.00 112 PHE A C 1
ATOM 884 O O . PHE A 1 112 ? -3.299 -1.364 11.465 1.00 90.00 112 PHE A O 1
ATOM 891 N N . MET A 1 113 ? -2.318 -3.104 10.473 1.00 88.44 113 MET A N 1
ATOM 892 C CA . MET A 1 113 ? -3.484 -3.981 10.617 1.00 88.44 113 MET A CA 1
ATOM 893 C C . MET A 1 113 ? -3.683 -4.469 12.056 1.00 88.44 113 MET A C 1
ATOM 895 O O . MET A 1 113 ? -4.809 -4.754 12.460 1.00 88.44 113 MET A O 1
ATOM 899 N N . SER A 1 114 ? -2.603 -4.556 12.833 1.00 83.00 114 SER A N 1
ATOM 900 C CA . SER A 1 114 ? -2.621 -5.024 14.223 1.00 83.00 114 SER A CA 1
ATOM 901 C C . SER A 1 114 ? -2.652 -3.880 15.238 1.00 83.00 114 SER A C 1
ATOM 903 O O . SER A 1 114 ? -3.028 -4.107 16.385 1.00 83.00 114 SER A O 1
ATOM 905 N N . ASP A 1 115 ? -2.292 -2.666 14.819 1.00 86.75 115 ASP A N 1
ATOM 906 C CA . ASP A 1 115 ? -2.276 -1.462 15.647 1.00 86.75 115 ASP A CA 1
ATOM 907 C C . ASP A 1 115 ? -3.030 -0.318 14.945 1.00 86.75 115 ASP A C 1
ATOM 909 O O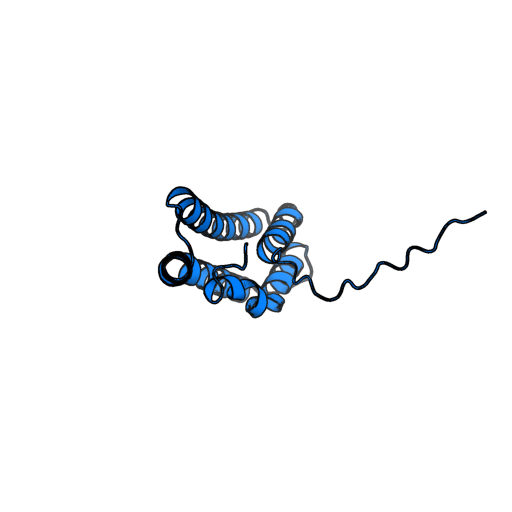 . ASP A 1 115 ? -2.600 0.213 13.916 1.00 86.75 115 ASP A O 1
ATOM 913 N N . ALA A 1 116 ? -4.186 0.056 15.501 1.00 86.56 116 ALA A N 1
ATOM 914 C CA . ALA A 1 116 ? -5.062 1.086 14.945 1.00 86.56 116 ALA A CA 1
ATOM 915 C C . ALA A 1 116 ? -4.445 2.497 14.979 1.00 86.56 116 ALA A C 1
ATOM 917 O O . ALA A 1 116 ? -4.859 3.352 14.182 1.00 86.56 116 ALA A O 1
ATOM 918 N N . ASP A 1 117 ? -3.464 2.737 15.851 1.00 86.75 117 ASP A N 1
ATOM 919 C CA . ASP A 1 117 ? -2.807 4.034 16.018 1.00 86.75 117 ASP A CA 1
ATOM 920 C C . ASP A 1 117 ? -1.628 4.213 15.054 1.00 86.75 117 ASP A C 1
ATOM 922 O O . ASP A 1 117 ? -1.184 5.338 14.820 1.00 86.75 117 ASP A O 1
ATOM 926 N N . VAL A 1 118 ? -1.176 3.135 14.404 1.00 86.44 118 VAL A N 1
ATOM 927 C CA . VAL A 1 118 ? -0.181 3.205 13.330 1.00 86.44 118 VAL A CA 1
ATOM 928 C C . VAL A 1 118 ? -0.835 3.744 12.042 1.00 86.44 118 VAL A C 1
ATOM 930 O O . VAL A 1 118 ? -1.785 3.134 11.522 1.00 86.44 118 VAL A O 1
ATOM 933 N N . PRO A 1 119 ? -0.369 4.891 11.506 1.00 82.25 119 PRO A N 1
ATOM 934 C CA . PRO A 1 119 ? -0.838 5.432 10.231 1.00 82.25 119 PRO A CA 1
ATOM 935 C C . PRO A 1 119 ? -0.173 4.726 9.036 1.00 82.25 119 PRO A C 1
ATOM 937 O O . PRO A 1 119 ? 0.808 3.997 9.204 1.00 82.25 119 PRO A O 1
ATOM 940 N N . ILE A 1 120 ? -0.693 4.958 7.827 1.00 82.00 120 ILE A N 1
ATOM 941 C CA . ILE A 1 120 ? -0.082 4.520 6.558 1.00 82.00 120 ILE A CA 1
ATOM 942 C C . ILE A 1 120 ? 0.018 5.658 5.545 1.00 82.00 120 ILE A C 1
ATOM 944 O O . ILE A 1 120 ? -0.734 6.642 5.713 1.00 82.00 120 ILE A O 1
#

pLDDT: mean 84.62, std 19.84, range [29.28, 98.38]

Foldseek 3Di:
DDDDDPPPDDDPDDPPLCLLVVLLVLLVVQCVVPVVVSVVLNVLSVQLVVLVVVCVVVVPADPRLLVSCVVRVVVSLVVSLVCLVVVDQDDDGSVSVSSVSCNVCSVVNCVCSVPVPRDD

Radius of gyration: 16.94 Å; chains: 1; bounding box: 50×44×36 Å

InterPro domains:
  IPR004291 Transposase IS66, central domain [PF03050] (9-120)
  IPR052344 Transposase-related protein [PTHR33678] (8-120)

Secondary structure (DSSP, 8-state):
-----------TT-----HHHHHHHHHHHTTTT-HHHHHHHHHHHHHHHHHHHHHHHTT--HHHHHHHIIIIIHHHHHHHHHHHHHT---S--HHHHHHHHHHTTHHHHTGGGT-TT---

Organism: NCBI:txid160808